Protein AF-A0AAD4D507-F1 (afdb_monomer)

InterPro domains:
  IPR001204 Phosphate transporter [PF01384] (25-131)
  IPR001204 Phosphate transporter [PTHR11101] (2-132)

Sequence (134 aa):
MMEVHDYTFLFGIGLFFAFMDAYGIGANDVANSFATSVGSGSITLAQALIIACFCEFGGAYFLGANTTETIKGGIVDPQMYTETPELLMLTMVCALIGSSTWVLFASSRGWPVSTTHAIVGAICGAGISAFGAD

Foldseek 3Di:
DDDPCPCVVLVVLLVVLLVLLVVLCLLLVLCVPCVVCCVVVVDPPVVSVVVSVCVVVVCCVPPVPVVVVCLLDVQPHCVVCPVPVVLSSVLQSQLSNQLSVVSNVCSVVVHRDDSSCSSSVSSNVSRCVVPNDD

Radius of gyration: 17.35 Å; Cα contacts (8 Å, |Δi|>4): 103; chains: 1; bounding box: 44×30×59 Å

Mean predicted aligned error: 4.5 Å

Organism: NCBI:txid604196

Solvent-accessible surface area (backbone atoms only — not comparable to full-atom values): 7393 Å² total; per-residue (Å²): 131,87,62,94,62,79,55,50,65,57,53,53,52,32,52,54,29,46,52,46,27,54,50,24,46,51,64,43,46,51,52,74,74,36,45,65,45,40,70,70,63,77,38,53,67,70,58,48,52,56,52,45,56,54,50,52,53,47,43,50,72,77,60,34,60,67,61,50,51,40,66,64,48,68,76,52,64,62,74,82,27,69,93,40,60,69,54,50,54,50,34,52,33,52,11,34,47,49,20,20,54,51,42,39,51,34,42,76,71,72,46,88,72,62,61,66,59,36,40,52,51,23,40,52,53,34,47,32,74,73,74,47,88,127

Nearest PDB structures (foldseek):
  4x8k-assembly1_A  TM=3.313E-01  e=5.078E+00  Mycobacterium tuberculosis
  6dcf-assembly1_F  TM=3.132E-01  e=4.602E+00  Mycolicibacterium smegmatis MC2 155
  4nta-assembly1_A  TM=2.437E-01  e=7.164E+00  Mus musculus

Secondary structure (DSSP, 8-state):
---TTTTHHHHHHHHHHHHHHHHHHHHHHHHHHHHHHHHTTSS-HHHHHHHHHHHHHHHHHHH-HHHHHHHHHSSS-GGGGTT-HHHHHHHHHHHHHHHHHHHHHHHHTT----HHHHHHHHHHHHHHHHH---

pLDDT: mean 91.08, std 6.88, range [55.19, 97.81]

Structure (mmCIF, N/CA/C/O backbone):
data_AF-A0AAD4D507-F1
#
_entry.id   AF-A0AAD4D507-F1
#
loop_
_atom_site.group_PDB
_atom_site.id
_atom_site.type_symbol
_atom_site.label_atom_id
_atom_site.label_alt_id
_atom_site.label_comp_id
_atom_site.label_asym_id
_atom_site.label_entity_id
_atom_site.label_seq_id
_atom_site.pdbx_PDB_ins_code
_atom_site.Cartn_x
_atom_site.Cartn_y
_atom_site.Cartn_z
_atom_site.occupancy
_atom_site.B_iso_or_equiv
_atom_site.auth_seq_id
_atom_site.auth_comp_id
_atom_site.auth_asym_id
_atom_site.auth_atom_id
_atom_site.pdbx_PDB_model_num
ATOM 1 N N . MET A 1 1 ? 7.700 3.715 -33.132 1.00 55.19 1 MET A N 1
ATOM 2 C CA . MET A 1 1 ? 6.878 4.589 -32.271 1.00 55.19 1 MET A CA 1
ATOM 3 C C . MET A 1 1 ? 6.163 3.674 -31.304 1.00 55.19 1 MET A C 1
ATOM 5 O O . MET A 1 1 ? 5.595 2.701 -31.771 1.00 55.19 1 MET A O 1
ATOM 9 N N . MET A 1 2 ? 6.291 3.931 -30.006 1.00 60.69 2 MET A N 1
ATOM 10 C CA . MET A 1 2 ? 5.580 3.208 -28.947 1.00 60.69 2 MET A CA 1
ATOM 11 C C . MET A 1 2 ? 4.081 3.526 -29.071 1.00 60.69 2 MET A C 1
ATOM 13 O O . MET A 1 2 ? 3.740 4.706 -29.207 1.00 60.69 2 MET A O 1
ATOM 17 N N . GLU A 1 3 ? 3.203 2.523 -29.106 1.00 73.94 3 GLU A N 1
ATOM 18 C CA . GLU A 1 3 ? 1.761 2.774 -29.162 1.00 73.94 3 GLU A CA 1
ATOM 19 C C . GLU A 1 3 ? 1.229 3.097 -27.762 1.00 73.94 3 GLU A C 1
ATOM 21 O O . GLU A 1 3 ? 1.688 2.575 -26.747 1.00 73.94 3 GLU A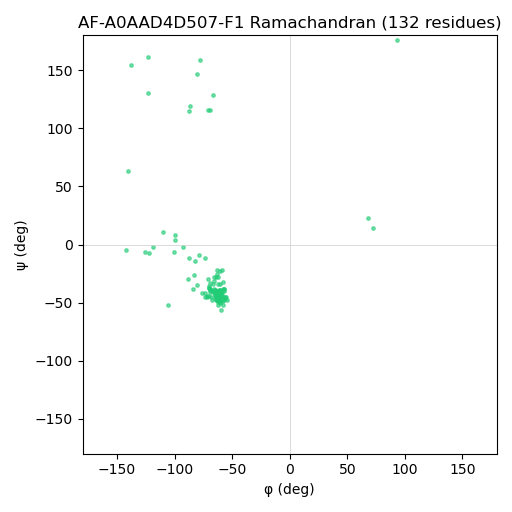 O 1
ATOM 26 N N . VAL A 1 4 ? 0.215 3.963 -27.696 1.00 68.62 4 VAL A N 1
ATOM 27 C CA . VAL A 1 4 ? -0.357 4.469 -26.432 1.00 68.62 4 VAL A CA 1
ATOM 28 C C . VAL A 1 4 ? -0.892 3.338 -25.539 1.00 68.62 4 VAL A C 1
ATOM 30 O O . VAL A 1 4 ? -1.004 3.501 -24.325 1.00 68.62 4 VAL A O 1
ATOM 33 N N . HIS A 1 5 ? -1.204 2.176 -26.119 1.00 79.69 5 HIS A N 1
ATOM 34 C CA . HIS A 1 5 ? -1.834 1.065 -25.416 1.00 79.69 5 HIS A CA 1
ATOM 35 C C . HIS A 1 5 ? -0.891 -0.066 -24.992 1.00 79.69 5 HIS A C 1
ATOM 37 O O . HIS A 1 5 ? -1.326 -0.916 -24.211 1.00 79.69 5 HIS A O 1
ATOM 43 N N . ASP A 1 6 ? 0.384 -0.040 -25.389 1.00 81.69 6 ASP A N 1
ATOM 44 C CA . ASP A 1 6 ? 1.321 -1.157 -25.185 1.00 81.69 6 ASP A CA 1
ATOM 45 C C . ASP A 1 6 ? 1.482 -1.554 -23.704 1.00 81.69 6 ASP A C 1
ATOM 47 O O . ASP A 1 6 ? 1.609 -2.733 -23.380 1.00 81.69 6 ASP A O 1
ATOM 51 N N . TYR A 1 7 ? 1.374 -0.590 -22.781 1.00 84.62 7 TYR A N 1
ATOM 52 C CA . TYR A 1 7 ? 1.538 -0.801 -21.333 1.00 84.62 7 TYR A CA 1
ATOM 53 C C . TYR A 1 7 ? 0.241 -0.672 -20.527 1.00 84.62 7 TYR A C 1
ATOM 55 O O . TYR A 1 7 ? 0.265 -0.666 -19.295 1.00 84.62 7 TYR A O 1
ATOM 63 N N . THR A 1 8 ? -0.918 -0.608 -21.193 1.00 89.00 8 THR A N 1
ATOM 64 C CA . THR A 1 8 ? -2.215 -0.474 -20.497 1.00 89.00 8 THR A CA 1
ATOM 65 C C . THR A 1 8 ? -2.472 -1.654 -19.558 1.00 89.00 8 THR A C 1
ATOM 67 O O . THR A 1 8 ? -3.032 -1.481 -18.475 1.00 89.00 8 THR A O 1
ATOM 70 N N . PHE A 1 9 ? -2.018 -2.855 -19.930 1.00 90.38 9 PHE A N 1
ATOM 71 C CA . PHE A 1 9 ? -2.125 -4.034 -19.070 1.00 90.38 9 PHE A CA 1
ATOM 72 C C . PHE A 1 9 ? -1.326 -3.862 -17.768 1.00 90.38 9 PHE A C 1
ATOM 74 O O . PHE A 1 9 ? -1.813 -4.223 -16.699 1.00 90.38 9 PHE A O 1
ATOM 81 N N . LEU A 1 10 ? -0.131 -3.264 -17.852 1.00 91.56 10 LEU A N 1
ATOM 82 C CA . LEU A 1 10 ? 0.749 -3.021 -16.714 1.00 91.56 10 LEU A CA 1
ATOM 83 C C . LEU A 1 10 ? 0.104 -2.031 -15.745 1.00 91.56 10 LEU A C 1
ATOM 85 O O . LEU A 1 10 ? 0.079 -2.267 -14.540 1.00 91.56 10 LEU A O 1
ATOM 89 N N . PHE A 1 11 ? -0.494 -0.967 -16.288 1.00 91.06 11 PHE A N 1
ATOM 90 C CA . PHE A 1 11 ? -1.280 -0.012 -15.515 1.00 91.06 11 PHE A CA 1
ATOM 91 C C . PHE A 1 11 ? -2.481 -0.680 -14.831 1.00 91.06 11 PHE A C 1
ATOM 93 O O . PHE A 1 11 ? -2.715 -0.449 -13.648 1.00 91.06 11 PHE A O 1
ATOM 100 N N . GLY A 1 12 ? -3.213 -1.547 -15.539 1.00 94.94 12 GLY A N 1
ATOM 101 C CA . GLY A 1 12 ? -4.344 -2.287 -14.971 1.00 94.94 12 GLY A CA 1
ATOM 102 C C . GLY A 1 12 ? -3.939 -3.203 -13.811 1.00 94.94 12 GLY A C 1
ATOM 103 O O . GLY A 1 12 ? -4.592 -3.201 -12.767 1.00 94.94 12 GLY A O 1
ATOM 104 N N . ILE A 1 13 ? -2.833 -3.937 -13.963 1.00 95.81 13 ILE A N 1
ATOM 105 C CA . ILE A 1 13 ? -2.259 -4.772 -12.896 1.00 95.81 13 ILE A CA 1
ATOM 106 C C . ILE A 1 13 ? -1.807 -3.896 -11.725 1.00 95.81 13 ILE A C 1
ATOM 108 O O . ILE A 1 13 ? -2.161 -4.171 -10.580 1.00 95.81 13 ILE A O 1
ATOM 112 N N . GLY A 1 14 ? -1.073 -2.819 -12.006 1.00 96.38 14 GLY A N 1
ATOM 113 C CA . GLY A 1 14 ? -0.617 -1.868 -10.997 1.00 96.38 14 GLY A CA 1
ATOM 114 C C . GLY A 1 14 ? -1.767 -1.289 -10.183 1.00 96.38 14 GLY A C 1
ATOM 115 O O . GLY A 1 14 ? -1.701 -1.276 -8.959 1.00 96.38 14 GLY A O 1
ATOM 116 N N . LEU A 1 15 ? -2.853 -0.882 -10.843 1.00 96.56 15 LEU A N 1
ATOM 117 C CA . LEU A 1 15 ? -4.040 -0.350 -10.181 1.00 96.56 15 LEU A CA 1
ATOM 118 C C . LEU A 1 15 ? -4.686 -1.393 -9.263 1.00 96.56 15 LEU A C 1
ATOM 120 O O . LEU A 1 15 ? -5.015 -1.085 -8.120 1.00 96.56 15 LEU A O 1
ATOM 124 N N . PHE A 1 16 ? -4.833 -2.630 -9.739 1.00 97.56 16 PHE A N 1
ATOM 125 C CA . PHE A 1 16 ? -5.374 -3.723 -8.935 1.00 97.56 16 PHE A CA 1
ATOM 126 C C . PHE A 1 16 ? -4.547 -3.954 -7.661 1.00 97.56 16 PHE A C 1
ATOM 128 O O . PHE A 1 16 ? -5.102 -3.981 -6.560 1.00 97.56 16 PHE A O 1
ATOM 135 N N . PHE A 1 17 ? -3.222 -4.040 -7.790 1.00 97.75 17 PHE A N 1
ATOM 136 C CA . PHE A 1 17 ? -2.343 -4.231 -6.637 1.00 97.75 17 PHE A CA 1
ATOM 137 C C . PHE A 1 17 ? -2.236 -2.991 -5.744 1.00 97.75 17 PHE A C 1
ATOM 139 O O . PHE A 1 17 ? -2.109 -3.145 -4.535 1.00 97.75 17 PHE A O 1
ATOM 146 N N . ALA A 1 18 ? -2.381 -1.779 -6.281 1.00 96.25 18 ALA A N 1
ATOM 147 C CA . ALA A 1 18 ? -2.475 -0.563 -5.477 1.00 96.25 18 ALA A CA 1
ATOM 148 C C . ALA A 1 18 ? -3.721 -0.570 -4.577 1.00 96.25 18 ALA A C 1
ATOM 150 O O . ALA A 1 18 ? -3.633 -0.210 -3.405 1.00 96.25 18 ALA A O 1
ATOM 151 N N . PHE A 1 19 ? -4.871 -1.034 -5.081 1.00 96.75 19 PHE A N 1
ATOM 152 C CA . PHE A 1 19 ? -6.064 -1.219 -4.247 1.00 96.75 19 PHE A CA 1
ATOM 153 C C . PHE A 1 19 ? -5.860 -2.292 -3.174 1.00 96.75 19 PHE A C 1
ATOM 155 O O . PHE A 1 19 ? -6.306 -2.118 -2.040 1.00 96.75 19 PHE A O 1
ATOM 162 N N . MET A 1 20 ? -5.176 -3.387 -3.514 1.00 97.31 20 MET A N 1
ATOM 163 C CA . MET A 1 20 ? -4.828 -4.430 -2.548 1.00 97.31 20 MET A CA 1
ATOM 164 C C . MET A 1 20 ? -3.886 -3.915 -1.454 1.00 97.31 20 MET A C 1
ATOM 166 O O . MET A 1 20 ? -4.111 -4.213 -0.282 1.00 97.31 20 MET A O 1
ATOM 170 N N . ASP A 1 21 ? -2.875 -3.125 -1.820 1.00 96.56 21 ASP A N 1
ATOM 171 C CA . ASP A 1 21 ? -1.946 -2.499 -0.876 1.00 96.56 21 ASP A CA 1
ATOM 172 C C . ASP A 1 21 ? -2.692 -1.525 0.041 1.00 96.56 21 ASP A C 1
ATOM 174 O O . ASP A 1 21 ? -2.607 -1.643 1.258 1.00 96.56 21 ASP A O 1
ATOM 178 N N . ALA A 1 22 ? -3.531 -0.645 -0.519 1.00 95.12 22 ALA A N 1
ATOM 179 C CA . ALA A 1 22 ? -4.347 0.294 0.252 1.00 95.12 22 ALA A CA 1
ATOM 180 C C . ALA A 1 22 ? -5.296 -0.415 1.236 1.00 95.12 22 ALA A C 1
ATOM 182 O O . ALA A 1 22 ? -5.436 0.009 2.385 1.00 95.12 22 ALA A O 1
ATOM 183 N N . TYR A 1 23 ? -5.922 -1.518 0.814 1.00 95.06 23 TYR A N 1
ATOM 184 C CA . TYR A 1 23 ? -6.737 -2.346 1.704 1.00 95.06 23 TYR A CA 1
ATOM 185 C C . TYR A 1 23 ? -5.896 -2.976 2.825 1.00 95.06 23 TYR A C 1
ATOM 187 O O . TYR A 1 23 ? -6.300 -2.941 3.988 1.00 95.06 23 TYR A O 1
ATOM 195 N N . GLY A 1 24 ? -4.724 -3.527 2.491 1.00 94.69 24 GLY A N 1
ATOM 196 C CA . GLY A 1 24 ? -3.799 -4.110 3.464 1.00 94.69 24 GLY A CA 1
ATOM 197 C C . GLY A 1 24 ? -3.303 -3.090 4.489 1.00 94.69 24 GLY A C 1
ATOM 198 O O . GLY A 1 24 ? -3.305 -3.381 5.685 1.00 94.69 24 GLY A O 1
ATOM 199 N N . ILE A 1 25 ? -2.961 -1.881 4.037 1.00 94.31 25 ILE A N 1
ATOM 200 C CA . ILE A 1 25 ? -2.573 -0.755 4.894 1.00 94.31 25 ILE A CA 1
ATOM 201 C C . ILE A 1 25 ? -3.697 -0.439 5.877 1.00 94.31 25 ILE A C 1
ATOM 203 O O . ILE A 1 25 ? -3.470 -0.459 7.083 1.00 94.31 25 ILE A O 1
ATOM 207 N N . GLY A 1 26 ? -4.926 -0.251 5.389 1.00 93.06 26 GLY A N 1
ATOM 208 C CA . GLY A 1 26 ? -6.070 0.018 6.260 1.00 93.06 26 GLY A CA 1
ATOM 209 C C . GLY A 1 26 ? -6.312 -1.094 7.287 1.00 93.06 26 GLY A C 1
ATOM 210 O O . GLY A 1 26 ? -6.532 -0.808 8.462 1.00 93.06 26 GLY A O 1
ATOM 211 N N . ALA A 1 27 ? -6.230 -2.363 6.875 1.00 91.44 27 ALA A N 1
ATOM 212 C CA . ALA A 1 27 ? -6.423 -3.506 7.769 1.00 91.44 27 ALA A CA 1
ATOM 213 C C . ALA A 1 27 ? -5.345 -3.601 8.865 1.00 91.44 27 ALA A C 1
ATOM 215 O O . ALA A 1 27 ? -5.657 -3.933 10.010 1.00 91.44 27 ALA A O 1
ATOM 216 N N . ASN A 1 28 ? -4.090 -3.309 8.524 1.00 92.19 28 AS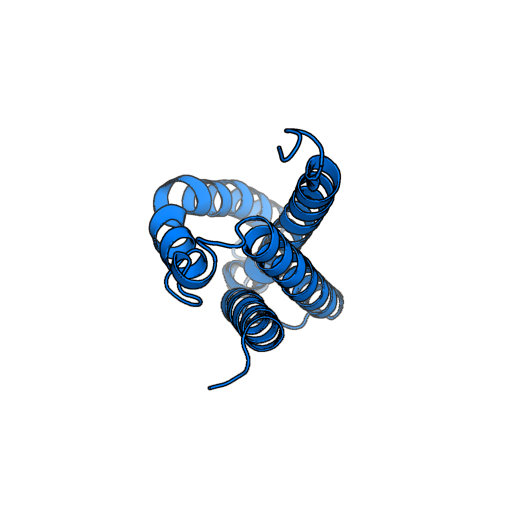N A N 1
ATOM 217 C CA . ASN A 1 28 ? -2.973 -3.292 9.463 1.00 92.19 28 ASN A CA 1
ATOM 218 C C . ASN A 1 28 ? -3.041 -2.088 10.420 1.00 92.19 28 ASN A C 1
ATOM 220 O O . ASN A 1 28 ? -2.875 -2.235 11.634 1.00 92.19 28 ASN A O 1
ATOM 224 N N . ASP A 1 29 ? -3.338 -0.904 9.889 1.00 89.12 29 ASP A N 1
ATOM 225 C CA . ASP A 1 29 ? -3.177 0.356 10.613 1.00 89.12 29 ASP A CA 1
ATOM 226 C C . ASP A 1 29 ? -4.378 0.671 11.521 1.00 89.12 29 ASP A C 1
ATOM 228 O O . ASP A 1 29 ? -4.200 1.268 12.585 1.00 89.12 29 ASP A O 1
ATOM 232 N N . VAL A 1 30 ? -5.583 0.163 11.216 1.00 89.19 30 VAL A N 1
ATOM 233 C CA . VAL A 1 30 ? -6.734 0.269 12.138 1.00 89.19 30 VAL A CA 1
ATOM 234 C C . VAL A 1 30 ? -6.434 -0.374 13.491 1.00 89.19 30 VAL A C 1
ATOM 236 O O . VAL A 1 30 ? -6.823 0.158 14.535 1.00 89.19 30 VAL A O 1
ATOM 239 N N . ALA A 1 31 ? -5.722 -1.505 13.488 1.00 86.00 31 ALA A N 1
ATOM 240 C CA . ALA A 1 31 ? -5.320 -2.175 14.716 1.00 86.00 31 ALA A CA 1
ATOM 241 C C . ALA A 1 31 ? -4.285 -1.335 15.478 1.00 86.00 31 ALA A C 1
ATOM 243 O O . ALA A 1 31 ? -4.381 -1.213 16.697 1.00 86.00 31 ALA A O 1
ATOM 244 N N . ASN A 1 32 ? -3.351 -0.698 14.769 1.00 86.56 32 ASN A N 1
ATOM 245 C CA . ASN A 1 32 ? -2.342 0.177 15.365 1.00 86.56 32 ASN A CA 1
ATOM 246 C C . ASN A 1 32 ? -2.976 1.398 16.064 1.00 86.56 32 ASN A C 1
ATOM 248 O O . ASN A 1 32 ? -2.636 1.713 17.204 1.00 86.56 32 ASN A O 1
ATOM 252 N N . SER A 1 33 ? -3.960 2.032 15.423 1.00 88.75 33 SER A N 1
ATOM 253 C CA . SER A 1 33 ? -4.587 3.264 15.919 1.00 88.75 33 SER A CA 1
ATOM 254 C C . SER A 1 33 ? -5.643 3.035 17.008 1.00 88.75 33 SER A C 1
ATOM 256 O O . SER A 1 33 ? -5.772 3.853 17.920 1.00 88.75 33 SER A O 1
ATOM 258 N N . PHE A 1 34 ? -6.407 1.937 16.944 1.00 92.56 34 PHE A N 1
ATOM 259 C CA . PHE A 1 34 ? -7.603 1.759 17.780 1.00 92.56 34 PHE A CA 1
ATOM 260 C C . PHE A 1 34 ? -7.563 0.561 18.739 1.00 92.56 34 PHE A C 1
ATOM 262 O O . PHE A 1 34 ? -8.500 0.408 19.530 1.00 92.56 34 PHE A O 1
ATOM 269 N N . ALA A 1 35 ? -6.505 -0.264 18.748 1.00 90.19 35 ALA A N 1
ATOM 270 C CA . ALA A 1 35 ? -6.430 -1.425 19.648 1.00 90.19 35 ALA A CA 1
ATOM 271 C C . ALA A 1 35 ? -6.577 -1.049 21.130 1.00 90.19 35 ALA A C 1
ATOM 273 O O . ALA A 1 35 ? -7.245 -1.759 21.879 1.00 90.19 35 ALA A O 1
ATOM 274 N N . THR A 1 36 ? -6.007 0.079 21.561 1.00 92.81 36 THR A N 1
ATOM 275 C CA . THR A 1 36 ? -6.100 0.531 22.958 1.00 92.81 36 THR A CA 1
ATOM 276 C C . THR A 1 36 ? -7.496 1.036 23.304 1.00 92.81 36 THR A C 1
ATOM 278 O O . THR A 1 36 ? -8.028 0.648 24.338 1.00 92.81 36 THR A O 1
ATOM 281 N N . SER A 1 37 ? -8.117 1.849 22.442 1.00 94.00 37 SER A N 1
ATOM 282 C CA . SER A 1 37 ? -9.446 2.432 22.684 1.00 94.00 37 SER A CA 1
ATOM 283 C C . SER A 1 37 ? -10.573 1.399 22.631 1.00 94.00 37 SER A C 1
ATOM 285 O O . SER A 1 37 ? -11.543 1.503 23.383 1.00 94.00 37 SER A O 1
ATOM 287 N N . VAL A 1 38 ? -10.451 0.401 21.749 1.00 94.50 38 VAL A N 1
ATOM 288 C CA . VAL A 1 38 ? -11.386 -0.731 21.693 1.00 94.50 38 VAL A CA 1
ATOM 289 C C . VAL A 1 38 ? -11.101 -1.708 22.837 1.00 94.50 38 VAL A C 1
ATOM 291 O O . VAL A 1 38 ? -12.032 -2.161 23.499 1.00 94.50 38 VAL A O 1
ATOM 294 N N . GLY A 1 39 ? -9.826 -1.987 23.129 1.00 92.56 39 GLY A N 1
ATOM 295 C CA . GLY A 1 39 ? -9.413 -2.888 24.210 1.00 92.56 39 GLY A CA 1
ATOM 296 C C . GLY A 1 39 ? -9.753 -2.380 25.615 1.00 92.56 39 GLY A C 1
ATOM 297 O O . GLY A 1 39 ? -10.061 -3.183 26.492 1.00 92.56 39 GLY A O 1
ATOM 298 N N . SER A 1 40 ? -9.761 -1.060 25.831 1.00 95.44 40 SER A N 1
ATOM 299 C CA . SER A 1 40 ? -10.201 -0.427 27.084 1.00 95.44 40 SER A CA 1
ATOM 300 C C . SER A 1 40 ? -11.724 -0.342 27.229 1.00 95.44 40 SER A C 1
ATOM 302 O O . SER A 1 40 ? -12.212 0.060 28.284 1.00 95.44 40 SER A O 1
ATOM 304 N N . GLY A 1 41 ? -12.481 -0.662 26.174 1.00 92.62 41 GLY A N 1
ATOM 305 C CA . GLY A 1 41 ? -13.931 -0.478 26.127 1.00 92.62 41 GLY A CA 1
ATOM 306 C C . GLY A 1 41 ? -14.375 0.985 26.017 1.00 92.62 41 GLY A C 1
ATOM 307 O O . GLY A 1 41 ? -15.550 1.276 26.230 1.00 92.62 41 GLY A O 1
ATOM 308 N N . SER A 1 42 ? -13.467 1.914 25.692 1.00 96.19 42 SER A N 1
ATOM 309 C CA . SER A 1 42 ? -13.806 3.335 25.525 1.00 96.19 42 SER A CA 1
ATOM 310 C C . SER A 1 42 ? -14.661 3.586 24.282 1.00 96.19 42 SER A C 1
ATOM 312 O O . SER A 1 42 ? -15.518 4.467 24.296 1.00 96.19 42 SER A O 1
ATOM 314 N N . ILE A 1 43 ? -14.444 2.806 23.221 1.00 96.06 43 ILE A N 1
ATOM 315 C CA . ILE A 1 43 ? -15.264 2.805 22.005 1.00 96.06 43 ILE A CA 1
ATOM 316 C C . ILE A 1 43 ? -15.507 1.372 21.529 1.00 96.06 43 ILE A C 1
ATOM 318 O O . ILE A 1 43 ? -14.710 0.468 21.775 1.00 96.06 43 ILE A O 1
ATOM 322 N N . THR A 1 44 ? -16.604 1.161 20.809 1.00 95.31 44 THR A N 1
ATOM 323 C CA . THR A 1 44 ? -16.871 -0.117 20.135 1.00 95.31 44 THR A CA 1
ATOM 324 C C . THR A 1 44 ? -16.054 -0.247 18.848 1.00 95.31 44 THR A C 1
ATOM 326 O O . THR A 1 44 ? -15.673 0.751 18.235 1.00 95.31 44 THR A O 1
ATOM 329 N N . LEU A 1 45 ? -15.851 -1.482 18.377 1.00 93.06 45 LEU A N 1
ATOM 330 C CA . LEU A 1 45 ? -15.174 -1.741 17.101 1.00 93.06 45 LEU A CA 1
ATOM 331 C C . LEU A 1 45 ? -15.870 -1.039 15.922 1.00 93.06 45 LEU A C 1
ATOM 333 O O . LEU A 1 45 ? -15.206 -0.465 15.067 1.00 93.06 45 LEU A O 1
ATOM 337 N N . ALA A 1 46 ? -17.206 -1.027 15.897 1.00 93.38 46 ALA A N 1
ATOM 338 C CA . ALA A 1 46 ? -17.963 -0.356 14.842 1.00 93.38 46 ALA A CA 1
ATOM 339 C C . ALA A 1 46 ? -17.713 1.162 14.824 1.00 93.38 46 ALA A C 1
ATOM 341 O O . ALA A 1 46 ? -17.532 1.744 13.757 1.00 93.38 46 ALA A O 1
ATOM 342 N N . GLN A 1 47 ? -17.650 1.800 15.998 1.00 95.19 47 GLN A N 1
ATOM 343 C CA . GLN A 1 47 ? -17.315 3.223 16.103 1.00 95.19 47 GLN A CA 1
ATOM 344 C C . GLN A 1 47 ? -15.881 3.497 15.643 1.00 95.19 47 GLN A C 1
ATOM 346 O O . GLN A 1 47 ? -15.667 4.439 14.884 1.00 95.19 47 GLN A O 1
ATOM 351 N N . ALA A 1 48 ? -14.923 2.656 16.048 1.00 94.31 48 ALA A N 1
ATOM 352 C CA . ALA A 1 48 ? -13.532 2.769 15.617 1.00 94.31 48 ALA A CA 1
ATOM 353 C C . ALA A 1 48 ? -13.402 2.709 14.086 1.00 94.31 48 ALA A C 1
ATOM 355 O O . ALA A 1 48 ? -12.743 3.561 13.502 1.00 94.31 48 ALA A O 1
ATOM 356 N N . LEU A 1 49 ? -14.094 1.772 13.425 1.00 92.19 49 LEU A N 1
ATOM 357 C CA . LEU A 1 49 ? -14.072 1.634 11.963 1.00 92.19 49 LEU A CA 1
ATOM 358 C C . LEU A 1 49 ? -14.660 2.851 11.236 1.00 92.19 49 LEU A C 1
ATOM 360 O O . LEU A 1 49 ? -14.117 3.277 10.218 1.00 92.19 49 LEU A O 1
ATOM 364 N N . ILE A 1 50 ? -15.749 3.429 11.754 1.00 93.88 50 ILE A N 1
ATOM 365 C CA . ILE A 1 50 ? -16.346 4.641 11.172 1.00 93.88 50 ILE A CA 1
ATOM 366 C C . ILE A 1 50 ? -15.366 5.812 11.280 1.00 93.88 50 ILE A C 1
ATOM 368 O O . ILE A 1 50 ? -15.128 6.498 10.288 1.00 93.88 50 ILE A O 1
ATOM 372 N N . ILE A 1 51 ? -14.773 6.022 12.460 1.00 93.81 51 ILE A N 1
ATOM 373 C CA . ILE A 1 51 ? -13.791 7.093 12.679 1.00 93.81 51 ILE A CA 1
ATOM 374 C C . ILE A 1 51 ? -12.576 6.883 11.771 1.00 93.81 51 ILE A C 1
ATOM 376 O O . ILE A 1 51 ? -12.180 7.811 11.068 1.00 93.81 51 ILE A O 1
ATOM 380 N N . ALA A 1 52 ? -12.034 5.663 11.735 1.00 93.00 52 ALA A N 1
ATOM 381 C CA . ALA A 1 52 ? -10.904 5.306 10.888 1.00 93.00 52 ALA A CA 1
ATOM 382 C C . ALA A 1 52 ? -11.176 5.623 9.416 1.00 93.00 52 ALA A C 1
ATOM 384 O O . ALA A 1 52 ? -10.342 6.240 8.771 1.00 93.00 52 ALA A O 1
ATOM 385 N N . CYS A 1 53 ? -12.358 5.291 8.891 1.00 91.94 53 CYS A N 1
ATOM 386 C CA . CYS A 1 53 ? -12.692 5.557 7.492 1.00 91.94 53 CYS A CA 1
ATOM 387 C C . CYS A 1 53 ? -12.552 7.045 7.128 1.00 91.94 53 CYS A C 1
ATOM 389 O O . CYS A 1 53 ? -11.921 7.374 6.124 1.00 91.94 53 CYS A O 1
ATOM 391 N N . PHE A 1 54 ? -13.079 7.949 7.960 1.00 94.06 54 PHE A N 1
ATOM 392 C CA . PHE A 1 54 ? -12.977 9.390 7.709 1.00 94.06 54 PHE A CA 1
ATOM 393 C C . PHE A 1 54 ? -11.574 9.941 7.974 1.00 94.06 54 PHE A C 1
ATOM 395 O O . PHE A 1 54 ? -11.086 10.761 7.196 1.00 94.06 54 PHE A O 1
ATOM 402 N N . CYS A 1 55 ? -10.926 9.512 9.059 1.00 93.19 55 CYS A N 1
ATOM 403 C CA . CYS A 1 55 ? -9.605 10.003 9.442 1.00 93.19 55 CYS A CA 1
ATOM 404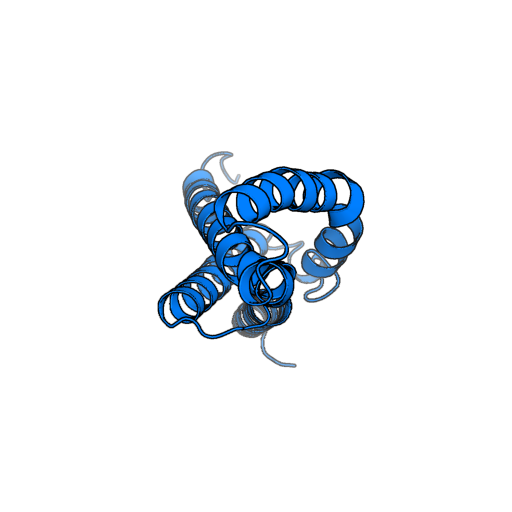 C C . CYS A 1 55 ? -8.503 9.519 8.493 1.00 93.19 55 CYS A C 1
ATOM 406 O O . CYS A 1 55 ? -7.685 10.335 8.080 1.00 93.19 55 CYS A O 1
ATOM 408 N N . GLU A 1 56 ? -8.505 8.243 8.105 1.00 91.56 56 GLU A N 1
ATOM 409 C CA . GLU A 1 56 ? -7.519 7.666 7.182 1.00 91.56 56 GLU A CA 1
ATOM 410 C C . GLU A 1 56 ? -7.696 8.231 5.771 1.00 91.56 56 GLU A C 1
ATOM 412 O O . GLU A 1 56 ? -6.732 8.683 5.156 1.00 91.56 56 GLU A O 1
ATOM 417 N N . PHE A 1 57 ? -8.936 8.310 5.267 1.00 91.31 57 PHE A N 1
ATOM 418 C CA . PHE A 1 57 ? -9.194 8.928 3.964 1.00 91.31 57 PHE A CA 1
ATOM 419 C C . PHE A 1 57 ? -8.824 10.417 3.956 1.00 91.31 57 PHE A C 1
ATOM 421 O O . PHE A 1 57 ? -8.165 10.893 3.030 1.00 91.31 57 PHE A O 1
ATOM 428 N N . GLY A 1 58 ? -9.216 11.155 4.999 1.00 93.81 58 GLY A N 1
ATOM 429 C CA . GLY A 1 58 ? -8.865 12.564 5.150 1.00 93.81 58 GLY A CA 1
ATOM 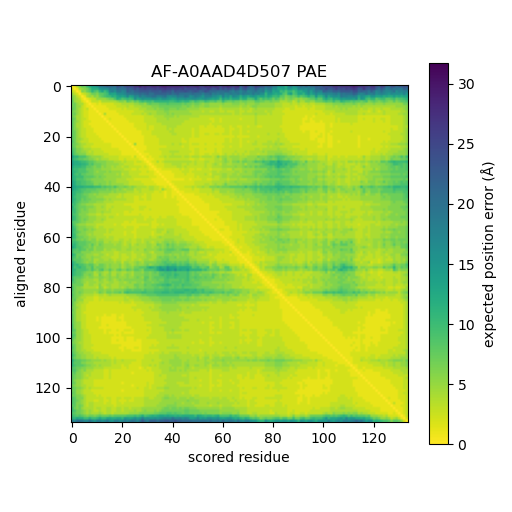430 C C . GLY A 1 58 ? -7.353 12.769 5.238 1.00 93.81 58 GLY A C 1
ATOM 431 O O . GLY A 1 58 ? -6.811 13.622 4.541 1.00 93.81 58 GLY A O 1
ATOM 432 N N . GLY A 1 59 ? -6.655 11.959 6.035 1.00 91.69 59 GLY A N 1
ATOM 433 C CA . GLY A 1 59 ? -5.197 11.981 6.141 1.00 91.69 59 GLY A CA 1
ATOM 434 C C . GLY A 1 59 ? -4.520 11.700 4.801 1.00 91.69 59 GLY A C 1
ATOM 435 O O . GLY A 1 59 ? -3.666 12.477 4.376 1.00 91.69 59 GLY A O 1
ATOM 436 N N . ALA A 1 60 ? -4.955 10.659 4.087 1.00 90.25 60 ALA A N 1
ATOM 437 C CA . ALA A 1 60 ? -4.433 10.327 2.765 1.00 90.25 60 ALA A CA 1
ATOM 438 C C . ALA A 1 60 ? -4.631 11.474 1.758 1.00 90.25 60 ALA A C 1
ATOM 440 O O . ALA A 1 60 ? -3.696 11.825 1.038 1.00 90.25 60 ALA A O 1
ATOM 441 N N . TYR A 1 61 ? -5.811 12.100 1.737 1.00 92.19 61 TYR A N 1
ATOM 442 C CA . TYR A 1 61 ? -6.125 13.177 0.795 1.00 92.19 61 TYR A CA 1
ATOM 443 C C . TYR A 1 61 ? -5.423 14.503 1.129 1.00 92.19 61 TYR A C 1
ATOM 445 O O . TYR A 1 61 ? -4.883 15.156 0.238 1.00 92.19 61 TYR A O 1
ATOM 453 N N . PHE A 1 62 ? -5.419 14.917 2.401 1.00 93.69 62 PHE A N 1
ATOM 454 C CA . PHE A 1 62 ? -4.889 16.225 2.808 1.00 93.69 62 PHE A CA 1
ATOM 455 C C . PHE A 1 62 ? -3.389 16.216 3.118 1.00 93.69 62 PHE A C 1
ATOM 457 O O . PHE A 1 62 ? -2.736 17.244 2.950 1.00 93.69 62 PHE A O 1
ATOM 464 N N . LEU A 1 63 ? -2.840 15.092 3.590 1.00 92.19 63 LEU A N 1
ATOM 465 C CA . LEU A 1 63 ? -1.474 15.007 4.127 1.00 92.19 63 LEU A CA 1
ATOM 466 C C . LEU A 1 63 ? -0.589 13.983 3.394 1.00 92.19 63 LEU A C 1
ATOM 468 O O . LEU A 1 63 ? 0.616 13.939 3.640 1.00 92.19 63 LEU A O 1
ATOM 472 N N . GLY A 1 64 ? -1.140 13.186 2.473 1.00 87.94 64 GLY A N 1
ATOM 473 C CA . GLY A 1 64 ? -0.408 12.113 1.787 1.00 87.94 64 GLY A CA 1
ATOM 474 C C . GLY A 1 64 ? 0.608 12.569 0.731 1.00 87.94 64 GLY A C 1
ATOM 475 O O . GLY A 1 64 ? 1.422 11.758 0.281 1.00 87.94 64 GLY A O 1
ATOM 476 N N . ALA A 1 65 ? 0.597 13.846 0.335 1.00 88.81 65 ALA A N 1
ATOM 477 C CA . ALA A 1 65 ? 1.440 14.360 -0.749 1.00 88.81 65 ALA A CA 1
ATOM 478 C C . ALA A 1 65 ? 2.943 14.190 -0.464 1.00 88.81 65 ALA A C 1
ATOM 480 O O . ALA A 1 65 ? 3.655 13.604 -1.275 1.00 88.81 65 ALA A O 1
ATOM 481 N N . ASN A 1 66 ? 3.405 14.598 0.721 1.00 86.94 66 ASN A N 1
ATOM 482 C CA . ASN A 1 66 ? 4.827 14.546 1.086 1.00 86.94 66 ASN A CA 1
ATOM 483 C C . ASN A 1 66 ? 5.376 13.106 1.092 1.00 86.94 66 ASN A C 1
ATOM 485 O O . ASN A 1 66 ? 6.485 12.839 0.623 1.00 86.94 66 ASN A O 1
ATOM 489 N N . THR A 1 67 ? 4.588 12.154 1.601 1.00 86.12 67 THR A N 1
ATOM 490 C CA . THR A 1 67 ? 4.976 10.736 1.622 1.00 86.12 67 THR A CA 1
ATOM 491 C C . THR A 1 67 ? 4.993 10.159 0.209 1.00 86.12 67 THR A C 1
ATOM 493 O O . THR A 1 67 ? 5.915 9.429 -0.147 1.00 86.12 67 THR A O 1
ATOM 496 N N . THR A 1 68 ? 4.024 10.540 -0.629 1.00 87.06 68 THR A N 1
ATOM 497 C CA . THR A 1 68 ? 3.966 10.118 -2.037 1.00 87.06 68 THR A CA 1
ATOM 498 C C . THR A 1 68 ? 5.166 10.640 -2.831 1.00 87.06 68 THR A C 1
ATOM 500 O O . THR A 1 68 ? 5.760 9.888 -3.602 1.00 87.06 68 THR A O 1
ATOM 503 N N . GLU A 1 69 ? 5.571 11.896 -2.624 1.00 86.38 69 GLU A N 1
ATOM 504 C CA . GLU A 1 69 ? 6.767 12.473 -3.257 1.00 86.38 69 GLU A CA 1
ATOM 505 C C . GLU A 1 69 ? 8.038 11.717 -2.866 1.00 86.38 69 GLU A C 1
ATOM 507 O O . GLU A 1 69 ? 8.844 11.356 -3.728 1.00 86.38 69 GLU A O 1
ATOM 512 N N . THR A 1 70 ? 8.173 11.403 -1.577 1.00 86.25 70 THR A N 1
ATOM 513 C CA . THR A 1 70 ? 9.309 10.631 -1.060 1.00 86.25 70 THR A CA 1
ATOM 514 C C . THR A 1 70 ? 9.363 9.233 -1.682 1.00 86.25 70 THR A C 1
ATOM 516 O O . THR A 1 70 ? 10.427 8.795 -2.108 1.00 86.25 70 THR A O 1
ATOM 519 N N . ILE A 1 71 ? 8.225 8.544 -1.805 1.00 86.56 71 ILE A N 1
ATOM 520 C CA . ILE A 1 71 ? 8.158 7.205 -2.414 1.00 86.56 71 ILE A CA 1
ATOM 521 C C . ILE A 1 71 ? 8.473 7.257 -3.917 1.00 86.56 71 ILE A C 1
ATOM 523 O O . ILE A 1 71 ? 9.178 6.389 -4.428 1.00 86.56 71 ILE A O 1
ATOM 527 N N . LYS A 1 72 ? 7.986 8.282 -4.625 1.00 80.94 72 LYS A N 1
ATOM 528 C CA . LYS A 1 72 ? 8.146 8.409 -6.081 1.00 80.94 72 LYS A CA 1
ATOM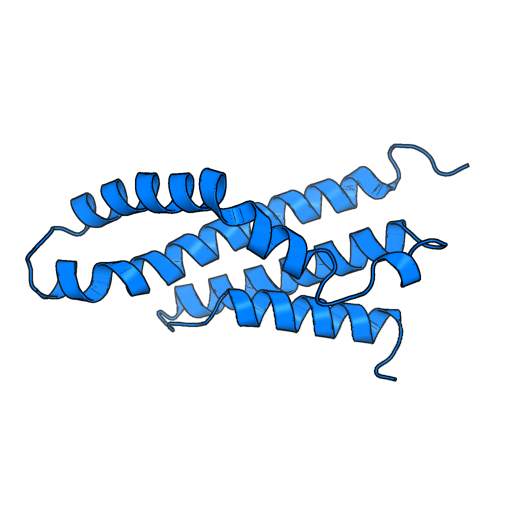 529 C C . LYS A 1 72 ? 9.587 8.689 -6.513 1.00 80.94 72 LYS A C 1
ATOM 531 O O . LYS A 1 72 ? 9.981 8.217 -7.575 1.00 80.94 72 LYS A O 1
ATOM 536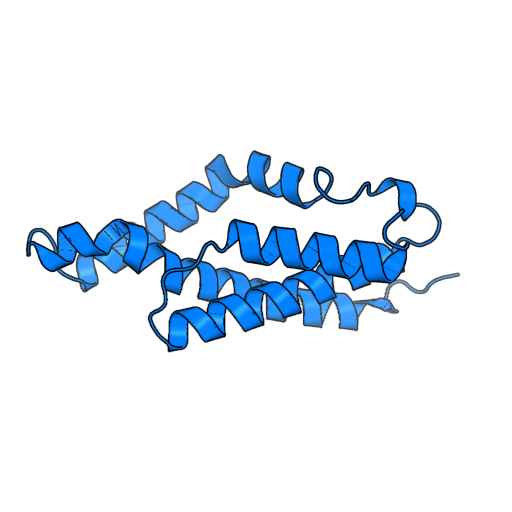 N N . GLY A 1 73 ? 10.330 9.502 -5.763 1.00 80.44 73 GLY A N 1
ATOM 537 C CA . GLY A 1 73 ? 11.653 9.968 -6.204 1.00 80.44 73 GLY A CA 1
ATOM 538 C C . GLY A 1 73 ? 12.720 10.075 -5.122 1.00 80.44 73 GLY A C 1
ATOM 539 O O . GLY A 1 73 ? 13.864 10.371 -5.440 1.00 80.44 73 GLY A O 1
ATOM 540 N N . GLY A 1 74 ? 12.375 9.841 -3.855 1.00 82.31 74 GLY A N 1
ATOM 541 C CA . GLY A 1 74 ? 13.330 9.864 -2.744 1.00 82.31 74 GLY A CA 1
ATOM 542 C C . GLY A 1 74 ? 14.037 8.529 -2.494 1.00 82.31 74 GLY A C 1
ATOM 543 O O . GLY A 1 74 ? 14.992 8.500 -1.725 1.00 82.31 74 GLY A O 1
ATOM 544 N N . ILE A 1 75 ? 13.576 7.435 -3.113 1.00 86.88 75 ILE A N 1
ATOM 545 C CA . ILE A 1 75 ? 14.135 6.084 -2.925 1.00 86.88 75 ILE A CA 1
ATOM 546 C C . ILE A 1 75 ? 14.957 5.663 -4.144 1.00 86.88 75 ILE A C 1
ATOM 548 O O . ILE A 1 75 ? 16.108 5.264 -4.009 1.00 86.88 75 ILE A O 1
ATOM 552 N N . VAL A 1 76 ? 14.368 5.763 -5.337 1.00 85.94 76 VAL A N 1
ATOM 553 C CA . VAL A 1 76 ? 15.043 5.498 -6.610 1.00 85.94 76 VAL A CA 1
ATOM 554 C C . VAL A 1 76 ? 14.916 6.746 -7.468 1.00 85.94 76 VAL A C 1
ATOM 556 O O . VAL A 1 76 ? 13.813 7.271 -7.614 1.00 85.94 76 VAL A O 1
ATOM 559 N N . ASP A 1 77 ? 16.033 7.208 -8.030 1.00 87.69 77 ASP A N 1
ATOM 560 C CA . ASP A 1 77 ? 16.061 8.397 -8.880 1.00 87.69 77 ASP A CA 1
ATOM 561 C C . ASP A 1 77 ? 15.335 8.132 -10.217 1.00 87.69 77 ASP A C 1
ATOM 563 O O . ASP A 1 77 ? 15.794 7.304 -11.016 1.00 87.69 77 ASP A O 1
ATOM 567 N N . PRO A 1 78 ? 14.218 8.831 -10.510 1.00 86.62 78 PRO A N 1
ATOM 568 C CA . PRO A 1 78 ? 13.505 8.687 -11.774 1.00 86.62 78 PRO A CA 1
ATOM 569 C C . PRO A 1 78 ? 14.358 9.046 -12.997 1.00 86.62 78 PRO A C 1
ATOM 571 O O . PRO A 1 78 ? 14.063 8.567 -14.092 1.00 86.62 78 PRO A O 1
ATOM 574 N N . GLN A 1 79 ? 15.412 9.857 -12.836 1.00 88.44 79 GLN A N 1
ATOM 575 C CA . GLN A 1 79 ? 16.290 10.252 -13.943 1.00 88.44 79 GLN A CA 1
ATOM 576 C C . GLN A 1 79 ? 17.036 9.059 -14.551 1.00 88.44 79 GLN A C 1
ATOM 578 O O . GLN A 1 79 ? 17.296 9.064 -15.757 1.00 88.44 79 GLN A O 1
ATOM 583 N N . MET A 1 80 ? 17.293 8.002 -13.772 1.00 86.69 80 MET A N 1
ATOM 584 C CA . MET A 1 80 ? 17.904 6.762 -14.274 1.00 86.69 80 MET A CA 1
ATOM 585 C C . MET A 1 80 ? 17.029 6.049 -15.316 1.00 86.69 80 MET A C 1
ATOM 587 O O . MET A 1 80 ? 17.535 5.295 -16.142 1.00 86.69 80 MET A O 1
ATOM 591 N N . TYR A 1 81 ? 15.723 6.323 -15.320 1.00 89.44 81 TYR A N 1
ATOM 592 C CA . TYR A 1 81 ? 14.753 5.722 -16.234 1.00 89.44 81 TYR A CA 1
ATOM 593 C C . TYR A 1 81 ? 14.383 6.622 -17.420 1.00 89.44 81 TYR A C 1
ATOM 595 O O . TYR A 1 81 ? 13.467 6.287 -18.166 1.00 89.44 81 TYR A O 1
ATOM 603 N N . THR A 1 82 ? 15.055 7.762 -17.621 1.00 88.38 82 THR A N 1
ATOM 604 C CA . THR A 1 82 ? 14.681 8.733 -18.675 1.00 88.38 82 THR A CA 1
ATOM 605 C C . THR A 1 82 ? 14.671 8.105 -20.073 1.00 88.38 82 THR A C 1
ATOM 607 O O . THR A 1 82 ? 13.782 8.386 -20.872 1.00 88.38 82 THR A O 1
ATOM 610 N N . GLU A 1 83 ? 15.624 7.210 -20.341 1.00 88.69 83 GLU A N 1
ATOM 611 C CA . GLU A 1 83 ? 15.737 6.475 -21.608 1.00 88.69 83 GLU A CA 1
ATOM 612 C C . GLU A 1 83 ? 14.813 5.240 -21.671 1.00 88.69 83 GLU A C 1
ATOM 614 O O . GLU A 1 83 ? 14.612 4.681 -22.746 1.00 88.69 83 GLU A O 1
ATOM 619 N N . THR A 1 84 ? 14.261 4.795 -20.532 1.00 89.25 84 THR A N 1
ATOM 620 C CA . THR A 1 84 ? 13.441 3.570 -20.392 1.00 89.25 84 THR A CA 1
ATOM 621 C C . THR A 1 84 ? 12.245 3.775 -19.437 1.00 89.2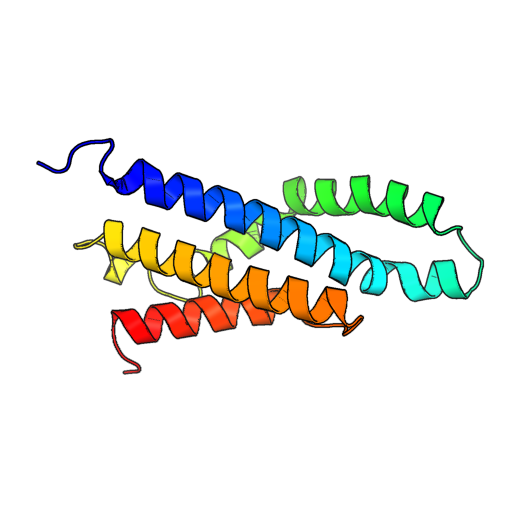5 84 THR A C 1
ATOM 623 O O . THR A 1 84 ? 12.148 3.142 -18.380 1.00 89.25 84 THR A O 1
ATOM 626 N N . PRO A 1 85 ? 11.293 4.668 -19.766 1.00 87.75 85 PRO A N 1
ATOM 627 C CA . PRO A 1 85 ? 10.160 4.991 -18.890 1.00 87.75 85 PRO A CA 1
ATOM 628 C C . PRO A 1 85 ? 9.237 3.793 -18.607 1.00 87.75 85 PRO A C 1
ATOM 630 O O . P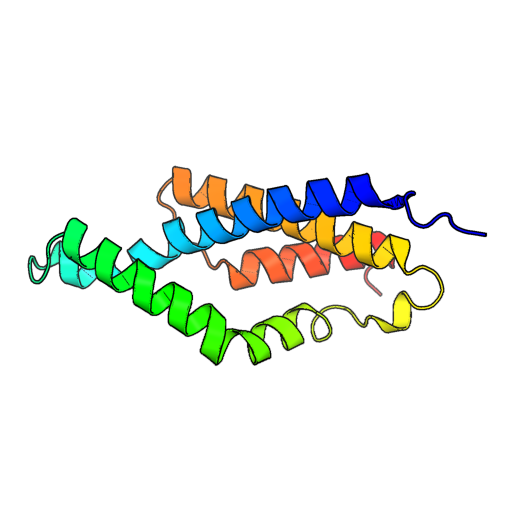RO A 1 85 ? 8.620 3.715 -17.540 1.00 87.75 85 PRO A O 1
ATOM 633 N N . GLU A 1 86 ? 9.156 2.828 -19.521 1.00 89.69 86 GLU A N 1
ATOM 634 C CA . GLU A 1 86 ? 8.444 1.564 -19.324 1.00 89.69 86 GLU A CA 1
ATOM 635 C C . GLU A 1 86 ? 9.034 0.722 -18.186 1.00 89.69 86 GLU A C 1
ATOM 637 O O . GLU A 1 86 ? 8.292 0.062 -17.452 1.00 89.69 86 GLU A O 1
ATOM 642 N N . LEU A 1 87 ? 10.355 0.789 -17.992 1.00 91.31 87 LEU A N 1
ATOM 643 C CA . LEU A 1 87 ? 11.040 0.063 -16.932 1.00 91.31 87 LEU A CA 1
ATOM 644 C C . LEU A 1 87 ? 10.693 0.663 -15.568 1.00 91.31 87 LEU A C 1
ATOM 646 O O . LEU A 1 87 ? 10.446 -0.090 -14.632 1.00 91.31 87 LEU A O 1
ATOM 650 N N . LEU A 1 88 ? 10.561 1.991 -15.466 1.00 92.06 88 LEU A N 1
ATOM 651 C CA . LEU A 1 88 ? 10.086 2.639 -14.238 1.00 92.06 88 LEU A CA 1
ATOM 652 C C . LEU A 1 88 ? 8.683 2.156 -13.863 1.00 92.06 88 LEU A C 1
ATOM 654 O O . LEU A 1 88 ? 8.420 1.846 -12.699 1.00 92.06 88 LEU A O 1
ATOM 658 N N . MET A 1 89 ? 7.783 2.077 -14.847 1.00 92.00 89 MET A N 1
ATOM 659 C CA . MET A 1 89 ? 6.425 1.590 -14.615 1.00 92.00 89 MET A CA 1
ATOM 660 C C . MET A 1 89 ? 6.444 0.141 -14.116 1.00 92.00 89 MET A C 1
ATOM 662 O O . MET A 1 89 ? 5.773 -0.173 -13.133 1.00 92.00 89 MET A O 1
ATOM 666 N N . LEU A 1 90 ? 7.256 -0.721 -14.735 1.00 93.62 90 LEU A N 1
ATOM 667 C CA . LEU A 1 90 ? 7.427 -2.110 -14.308 1.00 93.62 90 LEU A CA 1
ATOM 668 C C . LEU A 1 90 ? 7.998 -2.212 -12.891 1.00 93.62 90 LEU A C 1
ATOM 670 O O . LEU A 1 90 ? 7.436 -2.939 -12.074 1.00 93.62 90 LEU A O 1
ATOM 674 N N . THR A 1 91 ? 9.049 -1.454 -12.573 1.00 94.56 91 THR A N 1
ATOM 675 C CA . THR A 1 91 ? 9.653 -1.404 -11.233 1.00 94.56 91 THR A CA 1
ATOM 676 C C . THR A 1 91 ? 8.608 -1.060 -10.174 1.00 94.56 91 THR A C 1
ATOM 678 O O . THR A 1 91 ? 8.500 -1.755 -9.162 1.00 94.56 91 THR A O 1
ATOM 681 N N . MET A 1 92 ? 7.794 -0.029 -10.414 1.00 94.56 92 MET A N 1
ATOM 682 C CA . MET A 1 92 ? 6.778 0.413 -9.454 1.00 94.56 92 MET A CA 1
ATOM 683 C C . MET A 1 92 ? 5.627 -0.591 -9.318 1.00 94.56 92 MET A C 1
ATOM 685 O O . MET A 1 92 ? 5.160 -0.838 -8.207 1.00 94.56 92 MET A O 1
ATOM 689 N N . VAL A 1 93 ? 5.201 -1.232 -10.411 1.00 96.00 93 VAL A N 1
ATOM 690 C CA . VAL A 1 93 ? 4.193 -2.307 -10.356 1.00 96.00 93 VAL A CA 1
ATOM 691 C C . VAL A 1 93 ? 4.718 -3.512 -9.572 1.00 96.00 93 VAL A C 1
ATOM 693 O O . VAL A 1 93 ? 4.013 -4.030 -8.707 1.00 96.00 93 VAL A O 1
ATOM 696 N N . CYS A 1 94 ? 5.963 -3.931 -9.805 1.00 96.38 94 CYS A N 1
ATOM 697 C CA . CYS A 1 94 ? 6.607 -4.997 -9.036 1.00 96.38 94 CYS A CA 1
ATOM 698 C C . CYS A 1 94 ? 6.702 -4.646 -7.544 1.00 96.38 94 CYS A C 1
ATOM 700 O O . CYS A 1 94 ? 6.429 -5.498 -6.696 1.00 96.38 94 CYS A O 1
ATOM 702 N N . ALA A 1 95 ? 7.030 -3.393 -7.219 1.00 96.62 95 ALA A N 1
ATOM 703 C CA . ALA A 1 95 ? 7.074 -2.926 -5.840 1.00 96.62 95 ALA A CA 1
ATOM 704 C C . ALA A 1 95 ? 5.694 -2.984 -5.160 1.00 96.62 95 ALA A C 1
ATOM 706 O O . ALA A 1 95 ? 5.590 -3.475 -4.036 1.00 96.62 95 ALA A O 1
ATOM 707 N N . LEU A 1 96 ? 4.626 -2.570 -5.856 1.00 96.69 96 LEU A N 1
ATOM 708 C CA . LEU A 1 96 ? 3.247 -2.682 -5.362 1.00 96.69 96 LEU A CA 1
ATOM 709 C C . LEU A 1 96 ? 2.839 -4.139 -5.126 1.00 96.69 96 LEU A C 1
ATOM 711 O O . LEU A 1 96 ? 2.243 -4.448 -4.096 1.00 96.69 96 LEU A O 1
ATOM 715 N N . ILE A 1 97 ? 3.181 -5.051 -6.040 1.00 97.81 97 ILE A N 1
ATOM 716 C CA . ILE A 1 97 ? 2.908 -6.488 -5.878 1.00 97.81 97 ILE A CA 1
ATOM 717 C C . ILE A 1 97 ? 3.631 -7.034 -4.641 1.00 97.81 97 ILE A C 1
ATOM 719 O O . ILE A 1 97 ? 3.020 -7.731 -3.828 1.00 97.81 97 ILE A O 1
ATOM 723 N N . GLY A 1 98 ? 4.915 -6.707 -4.477 1.00 97.69 98 GLY A N 1
ATOM 724 C CA . GLY A 1 98 ? 5.716 -7.145 -3.334 1.00 97.69 98 GLY A CA 1
ATOM 725 C C . GLY A 1 98 ? 5.180 -6.617 -2.003 1.00 97.69 98 GLY A C 1
ATOM 726 O O . GLY A 1 98 ? 4.957 -7.402 -1.078 1.00 97.69 98 GLY A O 1
ATOM 727 N N . SER A 1 99 ? 4.920 -5.307 -1.929 1.00 97.75 99 SER A N 1
ATOM 728 C CA . SER A 1 99 ? 4.368 -4.648 -0.739 1.00 97.75 99 SER A CA 1
ATOM 729 C C . SER A 1 99 ? 3.008 -5.228 -0.364 1.00 97.75 99 SER A C 1
ATOM 731 O O . SER A 1 99 ? 2.854 -5.779 0.727 1.00 97.75 99 SER A O 1
ATOM 733 N N . SER A 1 100 ? 2.054 -5.211 -1.297 1.00 97.38 100 SER A N 1
ATOM 734 C CA . SER A 1 100 ? 0.682 -5.659 -1.038 1.00 97.38 100 SER A CA 1
ATOM 735 C C . SER A 1 100 ? 0.624 -7.121 -0.617 1.00 97.38 100 SER A C 1
ATOM 737 O O . SER A 1 100 ? -0.068 -7.459 0.342 1.00 97.38 100 SER A O 1
ATOM 739 N N . THR A 1 101 ? 1.386 -7.997 -1.276 1.00 97.56 101 THR A N 1
ATOM 740 C CA . THR A 1 101 ? 1.428 -9.422 -0.927 1.00 97.56 101 THR A CA 1
ATOM 741 C C . THR A 1 101 ? 1.939 -9.617 0.498 1.00 97.56 101 THR A C 1
ATOM 743 O O . THR A 1 101 ? 1.349 -10.385 1.262 1.00 97.56 101 THR A O 1
ATOM 746 N N . TRP A 1 102 ? 3.007 -8.911 0.879 1.00 97.56 102 TRP A N 1
ATOM 747 C CA . TRP A 1 102 ? 3.574 -9.010 2.222 1.00 97.56 102 TRP A CA 1
ATOM 748 C C . TRP A 1 102 ? 2.643 -8.439 3.293 1.00 97.56 102 TRP A C 1
ATOM 750 O O . TRP A 1 102 ? 2.392 -9.107 4.298 1.00 97.56 102 TRP A O 1
ATOM 760 N N . VAL A 1 103 ? 2.101 -7.239 3.073 1.00 97.12 103 VAL A N 1
ATOM 761 C CA . VAL A 1 103 ? 1.206 -6.575 4.027 1.00 97.12 103 VAL A CA 1
ATOM 762 C C . VAL A 1 103 ? -0.054 -7.412 4.233 1.00 97.12 103 VAL A C 1
ATOM 764 O O . VAL A 1 103 ? -0.390 -7.727 5.370 1.00 97.12 103 VAL A O 1
ATOM 767 N N . LEU A 1 104 ? -0.703 -7.873 3.160 1.00 96.50 104 LEU A N 1
ATOM 768 C CA . LEU A 1 104 ? -1.896 -8.719 3.268 1.00 96.50 104 LEU A CA 1
ATOM 769 C C . LEU A 1 104 ? -1.610 -10.042 3.974 1.00 96.50 104 LEU A C 1
ATOM 771 O O . LEU A 1 104 ? -2.417 -10.496 4.791 1.00 96.50 104 LEU A O 1
ATOM 775 N N . PHE A 1 105 ? -0.462 -10.657 3.688 1.00 97.12 105 PHE A N 1
ATOM 776 C CA . PHE A 1 105 ? -0.042 -11.862 4.388 1.00 97.12 105 PHE A CA 1
ATOM 777 C C . PHE A 1 105 ? 0.124 -11.598 5.888 1.00 97.12 105 PHE A C 1
ATOM 779 O O . PHE A 1 105 ? -0.473 -12.315 6.695 1.00 97.12 105 PHE A O 1
ATOM 786 N N . ALA A 1 106 ? 0.861 -10.556 6.273 1.00 96.00 106 ALA A N 1
ATOM 787 C CA . ALA A 1 106 ? 1.067 -10.192 7.671 1.00 96.00 106 ALA A CA 1
ATOM 788 C C . ALA A 1 106 ? -0.257 -9.870 8.386 1.00 96.00 106 ALA A C 1
ATOM 790 O O . ALA A 1 106 ? -0.527 -10.430 9.453 1.00 96.00 106 ALA A O 1
ATOM 791 N N . SER A 1 107 ? -1.133 -9.072 7.764 1.00 94.12 107 SER A N 1
ATOM 792 C CA . SER A 1 107 ? -2.458 -8.744 8.302 1.00 94.12 107 SER A CA 1
ATOM 793 C C . SER A 1 107 ? -3.331 -9.987 8.481 1.00 94.12 107 SER A C 1
ATOM 795 O O . SER A 1 107 ? -3.989 -10.128 9.509 1.00 94.12 107 SER A O 1
ATOM 797 N N . SER A 1 108 ? -3.286 -10.946 7.546 1.00 93.44 108 SER A N 1
ATOM 798 C CA . SER A 1 108 ? -4.022 -12.218 7.677 1.00 93.44 108 SER A CA 1
ATOM 799 C C . SER A 1 108 ? -3.555 -13.068 8.866 1.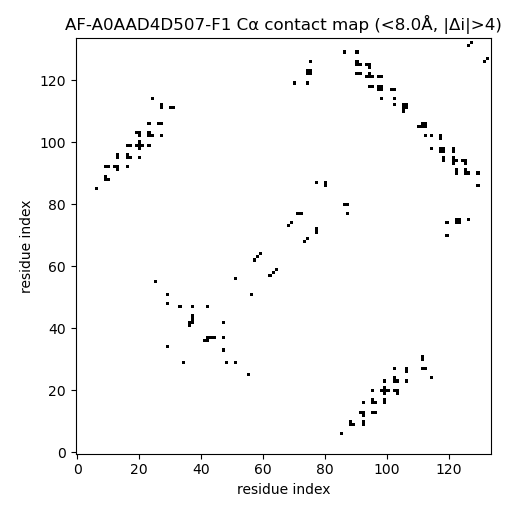00 93.44 108 SER A C 1
ATOM 801 O O . SER A 1 108 ? -4.318 -13.876 9.396 1.00 93.44 108 SER A O 1
ATOM 803 N N . ARG A 1 109 ? -2.303 -12.880 9.302 1.00 94.94 109 ARG A N 1
ATOM 804 C CA . ARG A 1 109 ? -1.715 -13.534 10.479 1.00 94.94 109 ARG A CA 1
ATOM 805 C C . ARG A 1 109 ? -1.850 -12.703 11.756 1.00 94.94 109 ARG A C 1
ATOM 807 O O . ARG A 1 109 ? -1.429 -13.171 12.811 1.00 94.94 109 ARG A O 1
ATOM 814 N N . GLY A 1 110 ? -2.426 -11.503 11.674 1.00 90.62 110 GLY A N 1
ATOM 815 C CA . GLY A 1 110 ? -2.527 -10.568 12.794 1.00 90.62 110 GLY A CA 1
ATOM 816 C C . GLY A 1 110 ? -1.176 -10.001 13.238 1.00 90.62 110 GLY A C 1
ATOM 817 O O . GLY A 1 110 ? -1.031 -9.611 14.395 1.00 90.62 110 GLY A O 1
ATOM 818 N N . TRP A 1 111 ? -0.170 -10.000 12.360 1.00 94.25 111 TRP A N 1
ATOM 819 C CA . TRP A 1 111 ? 1.150 -9.457 12.667 1.00 94.25 111 TRP A CA 1
ATOM 820 C C . TRP A 1 111 ? 1.177 -7.955 12.387 1.00 94.25 111 TRP A C 1
ATOM 822 O O . TRP A 1 111 ? 1.001 -7.572 11.229 1.00 94.25 111 TRP A O 1
ATOM 832 N N . PRO A 1 112 ? 1.430 -7.104 13.399 1.00 91.19 112 PRO A N 1
ATOM 833 C CA . PRO A 1 112 ? 1.602 -5.679 13.167 1.00 91.19 112 PRO A CA 1
ATOM 834 C C . PRO A 1 112 ? 2.938 -5.455 12.454 1.00 91.19 112 PRO A C 1
ATOM 836 O O . PRO A 1 112 ? 4.005 -5.743 13.004 1.00 91.19 112 PRO A O 1
ATOM 839 N N . VAL A 1 113 ? 2.884 -4.961 11.220 1.00 94.31 113 VAL A N 1
ATOM 840 C CA . VAL A 1 113 ? 4.073 -4.672 10.401 1.00 94.31 113 VAL A CA 1
ATOM 841 C C . VAL A 1 113 ? 4.091 -3.212 9.965 1.00 94.31 113 VAL A C 1
ATOM 843 O O . VAL A 1 113 ? 3.070 -2.535 9.983 1.00 94.31 113 VAL A O 1
ATOM 846 N N . SER A 1 114 ? 5.256 -2.704 9.560 1.00 94.44 114 SER A N 1
ATOM 847 C CA . SER A 1 114 ? 5.340 -1.376 8.951 1.00 94.44 114 SER A CA 1
ATOM 848 C C . SER A 1 114 ? 5.108 -1.465 7.445 1.00 94.44 114 SER A C 1
ATOM 850 O O . SER A 1 114 ? 5.927 -2.024 6.713 1.00 94.44 114 SER A O 1
ATOM 852 N N . THR A 1 115 ? 4.016 -0.863 6.987 1.00 93.69 115 THR A N 1
ATOM 853 C CA . THR A 1 115 ? 3.647 -0.749 5.569 1.00 93.69 115 THR A CA 1
ATOM 854 C C . THR A 1 115 ? 4.638 0.123 4.795 1.00 93.69 115 THR A C 1
ATOM 856 O O . THR A 1 115 ? 5.048 -0.234 3.695 1.00 93.69 115 THR A O 1
ATOM 859 N N . THR A 1 116 ? 5.139 1.203 5.407 1.00 92.69 116 THR A N 1
ATOM 860 C CA . THR A 1 116 ? 6.196 2.047 4.823 1.00 92.69 116 THR A CA 1
ATOM 861 C C . THR A 1 116 ? 7.477 1.258 4.559 1.00 92.69 116 THR A C 1
ATOM 863 O O . THR A 1 116 ? 8.055 1.372 3.483 1.00 92.69 116 THR A O 1
ATOM 866 N N . HIS A 1 117 ? 7.916 0.417 5.502 1.00 94.00 117 HIS A N 1
ATOM 867 C CA . HIS A 1 117 ? 9.096 -0.425 5.277 1.00 94.00 117 HIS A CA 1
ATOM 868 C C . HIS A 1 117 ? 8.848 -1.476 4.191 1.00 94.00 117 HIS A C 1
ATOM 870 O O . HIS A 1 117 ? 9.772 -1.788 3.442 1.00 94.00 117 HIS A O 1
ATOM 876 N N . ALA A 1 118 ? 7.622 -1.997 4.080 1.00 95.88 118 ALA A N 1
ATOM 877 C CA . ALA A 1 118 ? 7.262 -2.949 3.036 1.00 95.88 118 ALA A CA 1
ATOM 878 C C . ALA A 1 118 ? 7.407 -2.328 1.637 1.00 95.88 118 ALA A C 1
ATOM 880 O O . ALA A 1 118 ? 8.134 -2.879 0.809 1.00 95.88 118 ALA A O 1
ATOM 881 N N . ILE A 1 119 ? 6.802 -1.159 1.393 1.00 95.81 119 ILE A N 1
ATOM 882 C CA . ILE A 1 119 ? 6.884 -0.501 0.082 1.00 95.81 119 ILE A CA 1
ATOM 883 C C . ILE A 1 119 ? 8.286 0.037 -0.215 1.00 95.81 119 ILE A C 1
ATOM 885 O O . ILE A 1 119 ? 8.782 -0.158 -1.321 1.00 95.81 119 ILE A O 1
ATOM 889 N N . VAL A 1 120 ? 8.977 0.633 0.766 1.00 95.12 120 VAL A N 1
ATOM 890 C CA . VAL A 1 120 ? 10.361 1.107 0.584 1.00 95.12 120 VAL A CA 1
ATOM 891 C C . VAL A 1 120 ? 11.285 -0.061 0.251 1.00 95.12 120 VAL A C 1
ATOM 893 O O . VAL A 1 120 ? 12.032 0.009 -0.721 1.00 95.12 120 VAL A O 1
ATOM 896 N N . GLY A 1 121 ? 11.205 -1.161 1.004 1.00 95.19 121 GLY A N 1
ATOM 897 C CA . GLY A 1 121 ? 12.003 -2.358 0.743 1.00 95.19 121 GLY A CA 1
ATOM 898 C C . GLY A 1 121 ? 11.703 -2.977 -0.623 1.00 95.19 121 GLY A C 1
ATOM 899 O O . GLY A 1 121 ? 12.628 -3.383 -1.326 1.00 95.19 121 GLY A O 1
ATOM 900 N N . ALA A 1 122 ? 10.431 -2.997 -1.032 1.00 96.75 122 ALA A N 1
ATOM 901 C CA . ALA A 1 122 ? 10.025 -3.492 -2.342 1.00 96.75 122 ALA A CA 1
ATOM 902 C C . ALA A 1 122 ? 10.551 -2.609 -3.488 1.00 96.75 122 ALA A C 1
ATOM 904 O O . ALA A 1 122 ? 11.046 -3.141 -4.481 1.00 96.75 122 ALA A O 1
ATOM 905 N N . ILE A 1 123 ? 10.518 -1.279 -3.336 1.00 95.19 123 ILE A N 1
ATOM 906 C CA . ILE A 1 123 ? 11.090 -0.333 -4.307 1.00 95.19 123 ILE A CA 1
ATOM 907 C C . ILE A 1 123 ? 12.610 -0.494 -4.388 1.00 95.19 123 ILE A C 1
ATOM 909 O O . ILE A 1 123 ? 13.142 -0.587 -5.492 1.00 95.19 123 ILE A O 1
ATOM 913 N N . CYS A 1 124 ? 13.306 -0.585 -3.251 1.00 93.75 124 CYS A N 1
ATOM 914 C CA . CYS A 1 124 ? 14.748 -0.837 -3.228 1.00 93.75 124 CYS A CA 1
ATOM 915 C C . CYS A 1 124 ? 15.091 -2.152 -3.942 1.00 93.75 124 CYS A C 1
ATOM 917 O O . CYS A 1 124 ? 15.968 -2.174 -4.799 1.00 93.75 124 CYS A O 1
ATOM 919 N N . GLY A 1 125 ? 14.379 -3.241 -3.636 1.00 94.50 125 GLY A N 1
ATOM 920 C CA . GLY A 1 125 ? 14.607 -4.542 -4.268 1.00 94.50 125 GLY A CA 1
ATOM 921 C C . GLY A 1 125 ? 14.349 -4.527 -5.777 1.00 94.50 125 GLY A C 1
ATOM 922 O O . GLY A 1 125 ? 15.156 -5.052 -6.544 1.00 94.50 125 GLY A O 1
ATOM 923 N N . ALA A 1 126 ? 13.262 -3.889 -6.215 1.00 94.31 126 ALA A N 1
ATOM 924 C CA . ALA A 1 126 ? 12.944 -3.752 -7.634 1.00 94.31 126 ALA A CA 1
ATOM 925 C C . ALA A 1 126 ? 13.961 -2.856 -8.366 1.00 94.31 126 ALA A C 1
ATOM 927 O O . ALA A 1 126 ? 14.399 -3.203 -9.461 1.00 94.31 126 ALA A O 1
ATOM 928 N N . GLY A 1 127 ? 14.394 -1.754 -7.745 1.00 92.06 127 GLY A N 1
ATOM 929 C CA . GLY A 1 127 ? 15.431 -0.868 -8.279 1.00 92.06 127 GLY A CA 1
ATOM 930 C C . GLY A 1 127 ? 16.784 -1.567 -8.425 1.00 92.06 127 GLY A C 1
ATOM 931 O O . GLY A 1 127 ? 17.386 -1.505 -9.495 1.00 92.06 127 GLY A O 1
ATOM 932 N N . ILE A 1 128 ? 17.212 -2.317 -7.403 1.00 92.88 128 ILE A N 1
ATOM 933 C CA . ILE A 1 128 ? 18.438 -3.131 -7.455 1.00 92.88 128 ILE A CA 1
ATOM 934 C C . ILE A 1 128 ? 18.345 -4.187 -8.561 1.00 92.88 128 ILE A C 1
ATOM 936 O O . ILE A 1 128 ? 19.313 -4.426 -9.278 1.00 92.88 128 ILE A O 1
ATOM 940 N N . SER A 1 129 ? 17.177 -4.807 -8.746 1.00 92.69 129 SER A N 1
ATOM 941 C CA . SER A 1 129 ? 16.974 -5.758 -9.842 1.00 92.69 129 SER A CA 1
ATOM 942 C C . SER A 1 129 ? 17.052 -5.107 -11.227 1.00 92.69 129 SER A C 1
ATOM 944 O O . SER A 1 129 ? 17.372 -5.805 -12.188 1.00 92.69 129 SER A O 1
ATOM 946 N N . ALA A 1 130 ? 16.722 -3.819 -11.349 1.00 90.56 130 ALA A N 1
ATOM 947 C CA . ALA A 1 130 ? 16.728 -3.094 -12.616 1.00 90.56 130 ALA A CA 1
ATOM 948 C C . ALA A 1 130 ? 18.121 -2.556 -12.986 1.00 90.56 130 ALA A C 1
ATOM 950 O O . ALA A 1 130 ? 18.490 -2.604 -14.158 1.00 90.56 130 ALA A O 1
ATOM 951 N N . PHE A 1 131 ? 18.897 -2.076 -12.007 1.00 89.44 131 PHE A N 1
ATOM 952 C CA . PHE A 1 131 ? 20.156 -1.358 -12.261 1.00 89.44 131 PHE A CA 1
ATOM 953 C C . PHE A 1 131 ? 21.397 -1.915 -11.553 1.00 89.44 131 PHE A C 1
ATOM 955 O O . PHE A 1 131 ? 22.503 -1.471 -11.846 1.00 89.44 131 PHE A O 1
ATOM 962 N N . GLY A 1 132 ? 21.249 -2.904 -10.671 1.00 85.50 132 GLY A N 1
ATOM 963 C CA . GLY A 1 132 ? 22.329 -3.384 -9.807 1.00 85.50 132 GLY A CA 1
ATOM 964 C C . GLY A 1 132 ? 22.344 -2.694 -8.441 1.00 85.50 132 GLY A C 1
ATOM 965 O O . GLY A 1 132 ? 21.524 -1.829 -8.152 1.00 85.50 132 GLY A O 1
ATOM 966 N N . ALA A 1 133 ? 23.243 -3.143 -7.564 1.00 80.12 133 ALA A N 1
ATOM 967 C CA . ALA A 1 133 ? 23.341 -2.678 -6.176 1.00 80.12 133 ALA A CA 1
ATOM 968 C C . ALA A 1 133 ? 24.443 -1.624 -5.949 1.00 80.12 133 ALA A C 1
ATOM 970 O O . ALA A 1 133 ? 24.691 -1.271 -4.796 1.00 80.12 133 ALA A O 1
ATOM 971 N N . ASP A 1 134 ? 25.116 -1.198 -7.023 1.00 60.38 134 ASP A N 1
ATOM 972 C CA . ASP A 1 134 ? 26.273 -0.294 -6.992 1.00 60.38 134 ASP A CA 1
ATOM 973 C C . ASP A 1 134 ? 25.877 1.180 -6.809 1.00 60.38 134 ASP A C 1
ATOM 975 O O . ASP A 1 134 ? 24.853 1.607 -7.393 1.00 60.38 134 ASP A O 1
#